Protein AF-A0A133UEW4-F1 (afdb_monomer_lite)

Organism: NCBI:txid1698263

pLDDT: mean 89.42, std 8.76, range [51.78, 98.12]

Structure (mmCIF, N/CA/C/O backbone):
data_AF-A0A133UEW4-F1
#
_entry.id   AF-A0A133UEW4-F1
#
loop_
_atom_site.group_PDB
_atom_site.id
_atom_site.type_symbol
_atom_site.label_atom_id
_atom_site.label_alt_id
_atom_site.label_comp_id
_atom_site.label_asym_id
_atom_site.label_entity_id
_atom_site.label_seq_id
_atom_site.pdbx_PDB_ins_code
_atom_site.Cartn_x
_atom_site.Cartn_y
_atom_site.Cartn_z
_atom_site.occupancy
_atom_site.B_iso_or_equiv
_atom_site.auth_seq_id
_atom_site.auth_comp_id
_atom_site.auth_asym_id
_atom_site.auth_atom_id
_atom_site.pdbx_PDB_model_num
ATOM 1 N N . MET A 1 1 ? 11.027 -14.455 -13.834 1.00 51.78 1 MET A N 1
ATOM 2 C CA . MET A 1 1 ? 12.079 -14.126 -12.847 1.00 51.78 1 MET A CA 1
ATOM 3 C C . MET A 1 1 ? 12.425 -12.672 -13.060 1.00 51.78 1 MET A C 1
ATOM 5 O O . MET A 1 1 ? 12.438 -12.274 -14.217 1.00 51.78 1 MET A O 1
ATOM 9 N N . GLY A 1 2 ? 12.639 -11.913 -11.986 1.00 58.72 2 GLY A N 1
ATOM 10 C CA . GLY A 1 2 ? 12.850 -10.475 -12.097 1.00 58.72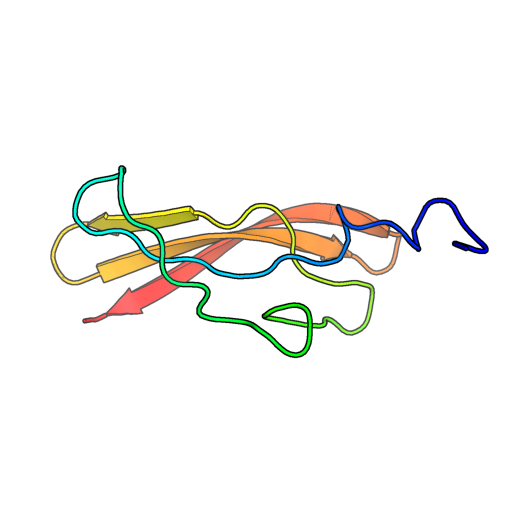 2 GLY A CA 1
ATOM 11 C C . GLY A 1 2 ? 14.138 -10.104 -12.817 1.00 58.72 2 GLY A C 1
ATOM 12 O O . GLY A 1 2 ? 15.187 -10.673 -12.525 1.00 58.72 2 GLY A O 1
ATOM 13 N N . GLU A 1 3 ? 14.045 -9.174 -13.768 1.00 74.00 3 GLU A N 1
ATOM 14 C CA . GLU A 1 3 ? 15.186 -8.692 -14.563 1.00 74.00 3 GLU A CA 1
ATOM 15 C C . GLU A 1 3 ? 16.033 -7.656 -13.808 1.00 74.00 3 GLU A C 1
ATOM 17 O O . GLU A 1 3 ? 17.213 -7.473 -14.102 1.00 74.00 3 GLU A O 1
ATOM 22 N N . THR A 1 4 ? 15.447 -6.992 -12.808 1.00 76.00 4 THR A N 1
ATOM 23 C CA . THR A 1 4 ? 16.119 -5.985 -11.978 1.00 76.00 4 THR A CA 1
ATOM 24 C C . THR A 1 4 ? 15.755 -6.160 -10.508 1.00 76.00 4 THR A C 1
ATOM 26 O O . THR A 1 4 ? 14.795 -6.853 -10.167 1.00 76.00 4 THR A O 1
ATOM 29 N N . PHE A 1 5 ? 16.480 -5.469 -9.625 1.00 69.88 5 PHE A N 1
ATOM 30 C CA . PHE A 1 5 ? 16.145 -5.387 -8.201 1.00 69.88 5 PHE A CA 1
ATOM 31 C C . PHE A 1 5 ? 14.763 -4.776 -7.932 1.00 69.88 5 PHE A C 1
ATOM 33 O O . PHE A 1 5 ? 14.272 -4.946 -6.823 1.00 69.88 5 PHE A O 1
ATOM 40 N N . TYR A 1 6 ? 14.121 -4.137 -8.917 1.00 71.62 6 TYR A N 1
ATOM 41 C CA . TYR A 1 6 ? 12.765 -3.593 -8.806 1.00 71.62 6 TYR A CA 1
ATOM 42 C C . TYR A 1 6 ? 11.662 -4.563 -9.245 1.00 71.62 6 TYR A C 1
ATOM 44 O O . TYR A 1 6 ? 10.502 -4.344 -8.912 1.00 71.62 6 TYR A O 1
ATOM 52 N N . ASP A 1 7 ? 11.979 -5.661 -9.941 1.00 73.25 7 ASP A N 1
ATOM 53 C CA 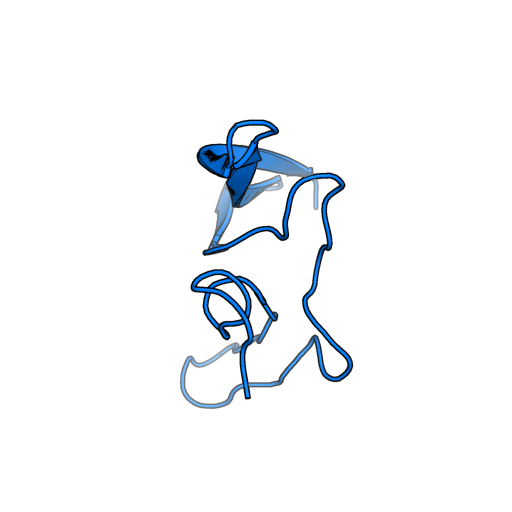. ASP A 1 7 ? 10.971 -6.690 -10.237 1.00 73.25 7 ASP A CA 1
ATOM 54 C C . ASP A 1 7 ? 10.867 -7.679 -9.074 1.00 73.25 7 ASP A C 1
ATOM 56 O O . ASP A 1 7 ? 11.258 -8.849 -9.140 1.00 73.25 7 ASP A O 1
ATOM 60 N N . ASN A 1 8 ? 10.385 -7.150 -7.956 1.00 78.50 8 ASN A N 1
ATOM 61 C CA . ASN A 1 8 ? 10.189 -7.876 -6.718 1.00 78.50 8 ASN A CA 1
ATOM 62 C C . ASN A 1 8 ? 8.764 -7.633 -6.181 1.00 78.50 8 ASN A C 1
ATOM 64 O O . ASN A 1 8 ? 8.028 -6.763 -6.648 1.00 78.50 8 ASN A O 1
ATOM 68 N N . TYR A 1 9 ? 8.357 -8.426 -5.190 1.00 76.75 9 TYR A N 1
ATOM 69 C CA . TYR A 1 9 ? 7.039 -8.284 -4.563 1.00 76.75 9 TYR A CA 1
ATOM 70 C C . TYR A 1 9 ? 6.925 -7.068 -3.632 1.00 76.75 9 TYR A C 1
ATOM 72 O O . TYR A 1 9 ? 5.816 -6.608 -3.378 1.00 76.75 9 TYR A O 1
ATOM 80 N N . VAL A 1 10 ? 8.046 -6.540 -3.134 1.00 76.12 10 VAL A N 1
ATOM 81 C CA . VAL A 1 10 ? 8.085 -5.335 -2.286 1.00 76.12 10 VAL A CA 1
ATOM 82 C C . VAL A 1 10 ? 7.578 -4.118 -3.064 1.00 76.12 10 VAL A C 1
ATOM 84 O O . VAL A 1 10 ? 6.859 -3.295 -2.506 1.00 76.12 10 VAL A O 1
ATOM 87 N N . GLU A 1 11 ? 7.842 -4.065 -4.370 1.00 81.12 11 GLU A N 1
ATOM 88 C CA . GLU A 1 11 ? 7.309 -3.056 -5.289 1.00 81.12 11 GLU A CA 1
ATOM 89 C C . GLU A 1 11 ? 5.851 -3.320 -5.702 1.00 81.12 11 GLU A C 1
ATOM 91 O O . GLU A 1 11 ? 5.346 -2.653 -6.593 1.00 81.12 11 GLU A O 1
ATOM 96 N N . LYS A 1 12 ? 5.135 -4.298 -5.132 1.00 87.06 12 LYS A N 1
ATOM 97 C CA . LYS A 1 12 ? 3.750 -4.623 -5.526 1.00 87.06 12 LYS A CA 1
ATOM 98 C C . LYS A 1 12 ? 2.835 -4.673 -4.304 1.00 87.06 12 LYS A C 1
ATOM 100 O O . LYS A 1 12 ? 2.438 -5.742 -3.846 1.00 87.06 12 LYS A O 1
ATOM 105 N N . CYS A 1 13 ? 2.490 -3.500 -3.773 1.00 90.69 13 CYS A N 1
ATOM 106 C CA . CYS A 1 13 ? 1.630 -3.391 -2.595 1.00 90.69 13 CYS A CA 1
ATOM 107 C C . CYS A 1 13 ? 0.181 -3.780 -2.911 1.00 90.69 13 CYS A C 1
ATOM 109 O O . CYS A 1 13 ? -0.520 -3.061 -3.619 1.00 90.69 13 CYS A O 1
ATOM 111 N N . GLY A 1 14 ? -0.266 -4.912 -2.370 1.00 91.62 14 GLY A N 1
ATOM 112 C CA . GLY A 1 14 ? -1.673 -5.304 -2.338 1.00 91.62 14 GLY A CA 1
ATOM 113 C C . GLY A 1 14 ? -2.351 -4.934 -1.017 1.00 91.62 14 GLY A C 1
ATOM 114 O O . GLY A 1 14 ? -1.683 -4.658 -0.020 1.00 91.62 14 GLY A O 1
ATOM 115 N N . LEU A 1 15 ? -3.682 -4.971 -1.003 1.00 91.56 15 LEU A N 1
ATOM 116 C CA . LEU A 1 15 ? -4.501 -4.770 0.189 1.00 91.56 15 LEU A CA 1
ATOM 117 C C . LEU A 1 15 ? -5.126 -6.078 0.673 1.00 91.56 15 LEU A C 1
ATOM 119 O O . LEU A 1 15 ? -5.615 -6.891 -0.119 1.00 91.56 15 LEU A O 1
ATOM 123 N N . ALA A 1 16 ? -5.184 -6.221 1.992 1.00 92.50 16 ALA A N 1
ATOM 124 C CA . ALA A 1 16 ? -5.990 -7.216 2.676 1.00 92.50 16 ALA A CA 1
ATOM 125 C C . ALA A 1 16 ? -6.687 -6.570 3.878 1.00 92.50 16 ALA A C 1
ATOM 127 O O . ALA A 1 16 ? -6.166 -5.620 4.464 1.00 92.50 16 ALA A O 1
ATOM 128 N N . LEU A 1 17 ? -7.860 -7.083 4.231 1.00 91.69 17 LEU A N 1
ATOM 129 C CA . LEU A 1 17 ? -8.662 -6.610 5.353 1.00 91.69 17 LEU A CA 1
ATOM 130 C C . LEU A 1 17 ? -8.902 -7.747 6.336 1.00 91.69 17 LEU A C 1
ATOM 132 O O . LEU A 1 17 ? -9.122 -8.893 5.946 1.00 91.69 17 LEU A O 1
ATOM 136 N N . SER A 1 18 ? -8.894 -7.400 7.616 1.00 93.00 18 SER A N 1
ATOM 137 C CA . SER A 1 18 ? -9.319 -8.276 8.694 1.00 93.00 18 SER A CA 1
ATOM 138 C C . SER A 1 18 ? -10.043 -7.467 9.761 1.00 93.00 18 SER A C 1
ATOM 140 O O . SER A 1 18 ? -9.653 -6.340 10.067 1.00 93.00 18 SER A O 1
ATOM 142 N N . HIS A 1 19 ? -11.091 -8.055 10.335 1.00 91.94 19 HIS A N 1
ATOM 143 C CA . HIS A 1 19 ? -11.821 -7.487 11.471 1.00 91.94 19 HIS A CA 1
ATOM 144 C C . HIS A 1 19 ? -11.422 -8.113 12.815 1.00 91.94 19 HIS A C 1
ATOM 146 O O . HIS A 1 19 ? -11.776 -7.573 13.860 1.00 91.94 19 HIS A O 1
ATOM 152 N N . ASP A 1 20 ? -10.694 -9.232 12.801 1.00 95.12 20 ASP A N 1
ATOM 153 C CA . ASP A 1 20 ? -10.323 -10.012 13.990 1.00 95.12 20 ASP A CA 1
ATOM 154 C C . ASP A 1 20 ? -8.821 -10.343 14.061 1.00 95.12 20 ASP A C 1
ATOM 156 O O . ASP A 1 20 ? -8.379 -11.027 14.983 1.00 95.12 20 ASP A O 1
ATOM 160 N N . LEU A 1 21 ? -8.038 -9.862 13.090 1.00 92.44 21 LEU A N 1
ATOM 161 C CA . LEU A 1 21 ? -6.611 -10.131 12.884 1.00 92.44 21 LEU A CA 1
ATOM 162 C C . LEU A 1 21 ? -6.253 -11.613 12.650 1.00 92.44 21 LEU A C 1
ATOM 164 O O . LEU A 1 21 ? -5.076 -11.927 12.462 1.00 92.44 21 LEU A O 1
ATOM 168 N N . GLY A 1 22 ? -7.236 -12.515 12.605 1.00 96.75 22 GLY A N 1
ATOM 169 C CA . GLY A 1 22 ? -7.059 -13.952 12.380 1.00 96.75 22 GLY A CA 1
ATOM 170 C C . GLY A 1 22 ? -7.541 -14.408 11.004 1.00 96.75 22 GLY A C 1
ATOM 171 O O . GLY A 1 22 ? -6.908 -15.256 10.379 1.00 96.75 22 GLY A O 1
ATOM 172 N N . ASN A 1 23 ? -8.621 -13.809 10.504 1.00 96.50 23 ASN A N 1
ATOM 173 C CA . ASN A 1 23 ? -9.202 -14.069 9.195 1.00 96.50 23 ASN A CA 1
ATOM 174 C C . ASN A 1 23 ? -8.946 -12.881 8.272 1.00 96.50 23 ASN A C 1
ATOM 176 O O . ASN A 1 23 ? -9.297 -11.747 8.597 1.00 96.50 23 ASN A O 1
ATOM 180 N N . TRP A 1 24 ? -8.344 -13.146 7.115 1.00 96.31 24 TRP A N 1
ATOM 181 C CA . TRP A 1 24 ? -7.925 -12.115 6.171 1.00 96.31 24 TRP A CA 1
ATOM 182 C C . TRP A 1 24 ? -8.578 -12.325 4.812 1.00 96.31 24 TRP A C 1
ATOM 184 O O . TRP A 1 24 ? -8.479 -13.402 4.223 1.00 96.31 24 TRP A O 1
ATOM 194 N N . GLU A 1 25 ? -9.193 -11.270 4.293 1.00 96.06 25 GLU A N 1
ATOM 195 C CA . GLU A 1 25 ? -9.695 -11.205 2.927 1.00 96.06 25 GLU A CA 1
ATOM 196 C C . GLU A 1 25 ? -8.730 -10.384 2.073 1.00 96.06 25 GLU A C 1
ATOM 198 O O . GLU A 1 25 ? -8.362 -9.261 2.423 1.00 96.06 25 GLU A O 1
ATOM 203 N N . ARG A 1 26 ? -8.314 -10.936 0.931 1.00 94.44 26 ARG A N 1
ATOM 204 C CA . ARG A 1 26 ? -7.544 -10.181 -0.059 1.00 94.44 26 ARG A CA 1
ATOM 205 C C . ARG A 1 26 ? -8.486 -9.252 -0.815 1.00 94.44 26 ARG A C 1
ATOM 207 O O . ARG A 1 26 ? -9.373 -9.730 -1.510 1.00 94.44 26 ARG A O 1
ATOM 214 N N . ILE A 1 27 ? -8.235 -7.948 -0.744 1.00 93.62 27 ILE A N 1
ATOM 215 C CA . ILE A 1 27 ? -8.988 -6.943 -1.507 1.00 93.62 27 ILE A CA 1
ATOM 216 C C . ILE A 1 27 ? -8.446 -6.844 -2.935 1.00 93.62 27 ILE A C 1
ATOM 218 O O . ILE A 1 27 ? -9.210 -6.717 -3.886 1.00 93.62 27 ILE A O 1
ATOM 222 N N . THR A 1 28 ? -7.125 -6.914 -3.109 1.00 92.44 28 THR A N 1
ATOM 223 C CA . THR A 1 28 ? -6.495 -6.864 -4.437 1.00 92.44 28 THR A CA 1
ATOM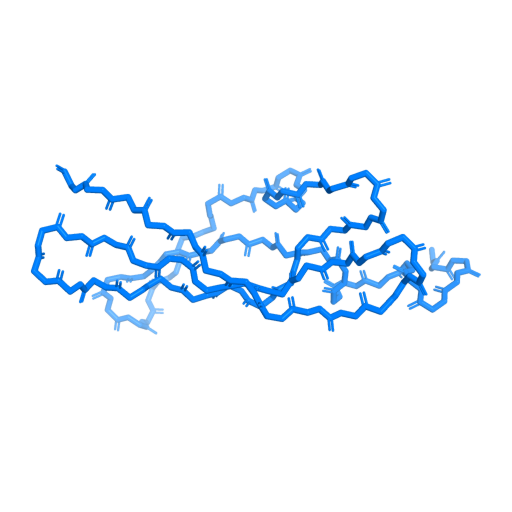 224 C C . THR A 1 28 ? -6.019 -8.252 -4.863 1.00 92.44 28 THR A C 1
ATOM 226 O O . THR A 1 28 ? -5.124 -8.844 -4.239 1.00 92.44 28 THR A O 1
ATOM 229 N N . THR A 1 29 ? -6.600 -8.782 -5.940 1.00 91.56 29 THR A N 1
ATOM 230 C CA . THR A 1 29 ? -6.261 -10.108 -6.487 1.00 91.56 29 THR A CA 1
ATOM 231 C C . THR A 1 29 ? -5.445 -10.056 -7.769 1.00 91.56 29 THR A C 1
ATOM 233 O O . THR A 1 29 ? -4.607 -10.934 -7.968 1.00 91.56 29 THR A O 1
ATOM 236 N N . ASP A 1 30 ? -5.637 -9.011 -8.573 1.00 90.44 30 ASP A N 1
ATOM 237 C CA . ASP A 1 30 ? -5.179 -8.976 -9.968 1.00 90.44 30 ASP A CA 1
ATOM 238 C C . ASP A 1 30 ? -3.884 -8.175 -10.166 1.00 90.44 30 ASP A C 1
ATOM 240 O O . ASP A 1 30 ? -3.368 -8.075 -11.275 1.00 90.44 30 ASP A O 1
ATOM 244 N N . GLY A 1 31 ? -3.339 -7.606 -9.089 1.00 86.75 31 GLY A N 1
ATOM 245 C CA . GLY A 1 31 ? -2.157 -6.756 -9.136 1.00 86.75 31 GLY A CA 1
ATOM 246 C C . GLY A 1 31 ? -1.986 -5.915 -7.870 1.00 86.75 31 GLY A C 1
ATOM 247 O O . GLY A 1 31 ? -2.722 -6.109 -6.893 1.00 86.75 31 GLY A O 1
ATOM 248 N N . PRO A 1 32 ? -1.002 -5.000 -7.861 1.00 89.81 32 PRO A N 1
ATOM 249 C CA . PRO A 1 32 ? -0.868 -4.000 -6.809 1.00 89.81 32 PRO A CA 1
ATOM 250 C C . PRO A 1 32 ? -2.074 -3.051 -6.787 1.00 89.81 32 PRO A C 1
ATOM 252 O O . PRO A 1 32 ? -2.767 -2.860 -7.782 1.00 89.81 32 PRO A O 1
ATOM 255 N N . TRP A 1 33 ? -2.326 -2.436 -5.634 1.00 89.06 33 TRP A N 1
ATOM 256 C CA . TRP A 1 33 ? -3.468 -1.549 -5.440 1.00 89.06 33 TRP A CA 1
ATOM 257 C C . TRP A 1 33 ? -3.352 -0.246 -6.231 1.00 89.06 33 TRP A C 1
ATOM 259 O O . TRP A 1 33 ? -4.324 0.202 -6.837 1.00 89.06 33 TRP A O 1
ATOM 269 N N . ILE A 1 34 ? -2.172 0.376 -6.206 1.00 87.69 34 ILE A N 1
ATOM 270 C CA . ILE A 1 34 ? -1.898 1.621 -6.923 1.00 87.69 34 ILE A CA 1
ATOM 271 C C . ILE A 1 34 ? -0.555 1.495 -7.629 1.00 87.69 34 ILE A C 1
ATOM 273 O O . ILE A 1 34 ? 0.485 1.326 -6.986 1.00 87.69 34 ILE A O 1
ATOM 277 N N . GLU A 1 35 ? -0.603 1.662 -8.947 1.00 85.81 35 GLU A N 1
ATOM 278 C CA . GLU A 1 35 ? 0.575 1.818 -9.790 1.00 85.81 35 GLU A CA 1
ATOM 279 C C . GLU A 1 35 ? 0.813 3.301 -10.067 1.00 85.81 35 GLU A C 1
ATOM 281 O O . GLU A 1 35 ? -0.069 4.024 -10.539 1.00 85.81 35 GLU A O 1
ATOM 286 N N . GLY A 1 36 ? 1.996 3.784 -9.701 1.00 80.12 36 GLY A N 1
ATOM 287 C CA . GLY A 1 36 ? 2.404 5.163 -9.926 1.00 80.12 36 GLY A CA 1
ATOM 288 C C . GLY A 1 36 ? 3.250 5.294 -11.188 1.00 80.12 36 GLY A C 1
ATOM 289 O O . GLY A 1 36 ? 3.843 4.341 -11.682 1.00 80.12 36 GLY A O 1
ATOM 290 N N . LYS A 1 37 ? 3.366 6.526 -11.690 1.00 86.44 37 LYS A N 1
ATOM 291 C CA . LYS A 1 37 ? 4.142 6.842 -12.902 1.00 86.44 37 LYS A CA 1
ATOM 292 C C . LYS A 1 37 ? 5.619 6.428 -12.813 1.00 86.44 37 LYS A C 1
ATOM 294 O O . LYS A 1 37 ? 6.232 6.149 -13.837 1.00 86.44 37 LYS A O 1
ATOM 299 N N . HIS A 1 38 ? 6.189 6.449 -11.611 1.00 87.38 38 HIS A N 1
ATOM 300 C CA . HIS A 1 38 ? 7.617 6.219 -11.370 1.00 87.38 38 HIS A CA 1
ATOM 301 C C . HIS A 1 38 ? 7.894 4.941 -10.565 1.00 87.38 38 HIS A C 1
ATOM 303 O O . HIS A 1 38 ? 9.037 4.703 -10.194 1.00 87.38 38 HIS A O 1
ATOM 309 N N . GLY A 1 39 ? 6.859 4.148 -10.287 1.00 86.31 39 GLY A N 1
ATOM 310 C CA . GLY A 1 39 ? 6.886 3.005 -9.380 1.00 86.31 39 GLY A CA 1
ATOM 311 C C . GLY A 1 39 ? 5.585 2.917 -8.584 1.00 86.31 39 GLY A C 1
ATOM 312 O O . GLY A 1 39 ? 4.780 3.852 -8.575 1.00 86.31 39 GLY A O 1
ATOM 313 N N . ASN A 1 40 ? 5.362 1.785 -7.927 1.00 87.19 40 ASN A N 1
ATOM 314 C CA . ASN A 1 40 ? 4.145 1.546 -7.155 1.00 87.19 40 ASN A CA 1
ATOM 315 C C . ASN A 1 40 ? 4.269 2.123 -5.744 1.00 87.19 40 ASN A C 1
ATOM 317 O O . ASN A 1 40 ? 5.360 2.436 -5.272 1.00 87.19 40 ASN A O 1
ATOM 321 N N . ILE A 1 41 ? 3.142 2.251 -5.047 1.00 90.19 41 ILE A N 1
ATOM 322 C CA . ILE A 1 41 ? 3.189 2.549 -3.611 1.00 90.19 41 ILE A CA 1
ATOM 323 C C . ILE A 1 41 ? 3.629 1.317 -2.818 1.00 90.19 41 ILE A C 1
ATOM 325 O O . ILE A 1 41 ? 3.409 0.182 -3.249 1.00 90.19 41 ILE A O 1
ATOM 329 N N . ARG A 1 42 ? 4.197 1.542 -1.631 1.00 90.81 42 ARG A N 1
ATOM 330 C CA . ARG A 1 42 ? 4.591 0.491 -0.680 1.00 90.81 42 ARG A CA 1
ATOM 331 C C . ARG A 1 42 ? 4.068 0.797 0.720 1.00 90.81 42 ARG A C 1
ATOM 333 O O . ARG A 1 42 ? 3.726 1.939 1.012 1.00 90.81 42 ARG A O 1
ATOM 340 N N . TYR A 1 43 ? 4.016 -0.235 1.565 1.00 90.25 43 TYR A N 1
ATOM 341 C CA . TYR A 1 43 ? 3.738 -0.149 3.007 1.00 90.25 43 TYR A CA 1
ATOM 342 C C . TYR A 1 43 ? 2.603 0.812 3.375 1.00 90.25 43 TYR A C 1
ATOM 344 O O . TYR A 1 43 ? 2.839 1.908 3.880 1.00 90.25 43 TYR A O 1
ATOM 352 N N . ILE A 1 44 ? 1.365 0.403 3.108 1.00 91.44 44 ILE A N 1
ATOM 353 C CA . ILE A 1 44 ? 0.203 1.192 3.499 1.00 91.44 44 ILE A CA 1
ATOM 354 C C . ILE A 1 44 ? -0.274 0.863 4.911 1.00 91.44 44 ILE A C 1
ATOM 356 O O . ILE A 1 44 ? -0.402 -0.304 5.274 1.00 91.44 44 ILE A O 1
ATOM 360 N N . ASP A 1 45 ? -0.613 1.912 5.652 1.00 92.00 45 ASP A N 1
ATOM 361 C CA . ASP A 1 45 ? -1.386 1.846 6.884 1.00 92.00 45 ASP A CA 1
ATOM 362 C C . ASP A 1 45 ? -2.553 2.845 6.837 1.00 92.00 45 ASP A C 1
ATOM 364 O O . ASP A 1 45 ? -2.431 3.950 6.297 1.00 92.00 45 ASP A O 1
ATOM 368 N N . ALA A 1 46 ? -3.701 2.450 7.385 1.00 92.31 46 ALA A N 1
ATOM 369 C CA . ALA A 1 46 ? -4.913 3.258 7.420 1.00 92.31 46 ALA A CA 1
ATOM 370 C C . ALA A 1 46 ? -5.331 3.506 8.872 1.00 92.31 46 ALA A C 1
ATOM 372 O O . ALA A 1 46 ? -5.876 2.628 9.540 1.00 92.31 46 ALA A O 1
ATOM 373 N N . LEU A 1 47 ? -5.129 4.736 9.341 1.00 93.94 47 LEU A N 1
ATOM 374 C CA . LEU A 1 47 ? -5.448 5.147 10.703 1.00 93.94 47 LEU A CA 1
ATOM 375 C C . LEU A 1 47 ? -6.734 5.974 10.730 1.00 93.94 47 LEU A C 1
ATOM 377 O O . LEU A 1 47 ? -6.799 7.062 10.156 1.00 93.94 47 LEU A O 1
ATOM 381 N N . ARG A 1 48 ? -7.753 5.492 11.445 1.00 94.88 48 ARG A N 1
ATOM 382 C CA . ARG A 1 48 ? -8.960 6.279 11.723 1.00 94.88 48 ARG A CA 1
ATOM 383 C C . ARG A 1 48 ? -8.728 7.221 12.906 1.00 94.88 48 ARG A C 1
ATOM 385 O O . ARG A 1 48 ? -8.351 6.774 13.986 1.00 94.88 48 ARG A O 1
ATOM 392 N N . VAL A 1 49 ? -9.037 8.504 12.725 1.00 96.69 49 VAL A N 1
ATOM 393 C CA . VAL A 1 49 ? -9.023 9.536 13.774 1.00 96.69 49 VAL A CA 1
ATOM 394 C C . VAL A 1 49 ? -10.332 10.324 13.699 1.00 96.69 49 VAL A C 1
ATOM 396 O O . VAL A 1 49 ? -10.516 11.164 12.822 1.00 96.69 49 VAL A O 1
ATOM 399 N N . GLY A 1 50 ? -11.268 10.033 14.607 1.00 96.75 50 GLY A N 1
ATOM 400 C CA . GLY A 1 50 ? -12.624 10.590 14.548 1.00 96.75 50 GLY A CA 1
ATOM 401 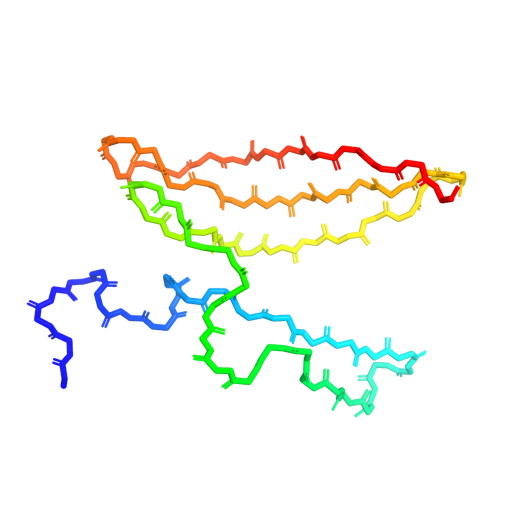C C . GLY A 1 50 ? -13.367 10.154 13.278 1.00 96.75 50 GLY A C 1
ATOM 402 O O . GLY A 1 50 ? -13.485 8.953 13.009 1.00 96.75 50 GLY A O 1
ATOM 403 N N . ASP A 1 51 ? -13.829 11.137 12.502 1.00 97.62 51 ASP A N 1
ATOM 404 C CA . ASP A 1 51 ? -14.546 10.950 11.229 1.00 97.62 51 ASP A CA 1
ATOM 405 C C . ASP A 1 51 ? -13.625 11.021 9.999 1.00 97.62 51 ASP A C 1
ATOM 407 O O . ASP A 1 51 ? -14.066 11.230 8.870 1.00 97.62 51 ASP A O 1
ATOM 411 N N . GLU A 1 52 ? -12.322 10.854 10.209 1.00 98.12 52 GLU A N 1
ATOM 412 C CA . GLU A 1 52 ? -11.304 10.910 9.166 1.00 98.12 52 GLU A CA 1
ATOM 413 C C . GLU A 1 52 ? -10.489 9.617 9.138 1.00 98.12 52 GLU A C 1
ATOM 415 O O . GLU A 1 52 ? -10.166 9.039 10.179 1.00 98.12 52 GLU A O 1
ATOM 420 N N . ILE A 1 53 ? -10.102 9.192 7.938 1.00 97.50 53 ILE A N 1
ATOM 421 C CA . ILE A 1 53 ? -9.091 8.162 7.710 1.00 97.50 53 ILE A CA 1
ATOM 422 C C . ILE A 1 53 ? -7.840 8.822 7.133 1.00 97.50 53 ILE A C 1
ATOM 424 O O . ILE A 1 53 ? -7.903 9.560 6.145 1.00 97.50 53 ILE A O 1
ATOM 428 N N . PHE A 1 54 ? -6.696 8.519 7.735 1.00 97.69 54 PHE A N 1
ATOM 429 C CA . PHE A 1 54 ? -5.369 8.888 7.266 1.00 97.69 54 PHE A CA 1
ATOM 430 C C . PHE A 1 54 ? -4.697 7.657 6.667 1.00 97.69 54 PHE A C 1
ATOM 432 O O . PHE A 1 54 ? -4.407 6.696 7.373 1.00 97.69 54 PHE A O 1
ATOM 439 N N . TYR A 1 55 ? -4.445 7.697 5.363 1.00 94.94 55 TYR A N 1
ATOM 440 C CA . TYR A 1 55 ? -3.689 6.675 4.651 1.00 94.94 55 TYR A CA 1
ATOM 441 C C . TYR A 1 55 ? -2.232 7.102 4.582 1.00 94.94 55 TYR A C 1
ATOM 443 O O . TYR A 1 55 ? -1.899 8.026 3.831 1.00 94.94 55 TYR A O 1
ATOM 451 N N . TYR A 1 56 ? -1.385 6.443 5.360 1.00 96.31 56 TYR A N 1
ATOM 452 C CA . TYR A 1 56 ? 0.063 6.568 5.275 1.00 96.31 56 TYR A CA 1
ATOM 453 C C . TYR A 1 56 ? 0.586 5.534 4.293 1.00 96.31 56 TYR A C 1
ATOM 455 O O . TYR A 1 56 ? 0.175 4.380 4.340 1.00 96.31 56 TYR A O 1
ATOM 463 N N . TYR A 1 57 ? 1.452 5.947 3.379 1.00 94.38 57 TYR A N 1
ATOM 464 C CA . TYR A 1 57 ? 2.039 5.050 2.391 1.00 94.38 57 TYR A CA 1
ATOM 465 C C . TYR A 1 57 ? 3.376 5.595 1.918 1.00 94.38 57 TYR A C 1
ATOM 467 O O . TYR A 1 57 ? 3.638 6.800 1.956 1.00 94.38 57 TYR A O 1
ATOM 475 N N . GLU A 1 58 ? 4.212 4.697 1.433 1.00 94.50 58 GLU A N 1
ATOM 476 C CA . GLU A 1 58 ? 5.473 5.040 0.814 1.00 94.50 58 GLU A CA 1
ATOM 477 C C . GLU A 1 58 ? 5.291 5.204 -0.698 1.00 94.50 58 GLU A C 1
ATOM 479 O O . GLU A 1 58 ? 4.642 4.385 -1.352 1.00 94.50 58 GLU A O 1
ATOM 484 N N . TYR A 1 59 ? 5.834 6.282 -1.255 1.00 92.56 59 TYR A N 1
ATOM 485 C CA . TYR A 1 59 ? 5.696 6.645 -2.662 1.00 92.56 59 TYR A CA 1
ATOM 486 C C . TYR A 1 59 ? 7.056 6.671 -3.359 1.00 92.56 59 TYR A C 1
ATOM 488 O O . TYR A 1 59 ? 7.977 7.343 -2.887 1.00 92.56 59 TYR A O 1
ATOM 496 N N . THR A 1 60 ? 7.155 6.000 -4.508 1.00 91.19 60 THR A N 1
ATOM 497 C CA . THR A 1 60 ? 8.358 6.005 -5.350 1.00 91.19 60 THR A CA 1
ATOM 498 C C . THR A 1 60 ? 8.42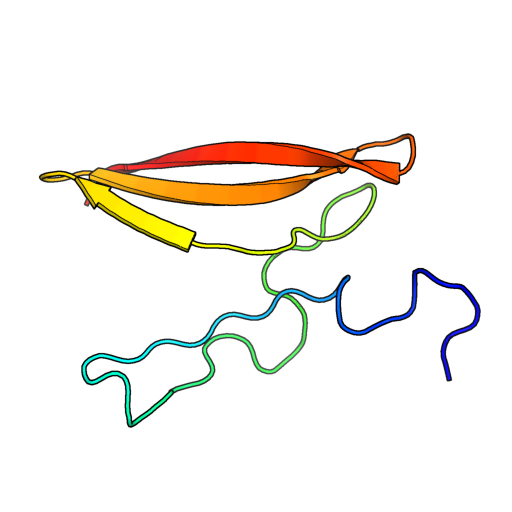5 7.278 -6.193 1.00 91.19 60 THR A C 1
ATOM 500 O O . THR A 1 60 ? 7.546 7.573 -7.011 1.00 91.19 60 THR A O 1
ATOM 503 N N . ARG A 1 61 ? 9.478 8.066 -5.975 1.00 91.50 61 ARG A N 1
ATOM 504 C CA . ARG A 1 61 ? 9.775 9.312 -6.689 1.00 91.50 61 ARG A CA 1
ATOM 505 C C . ARG A 1 61 ? 10.441 9.027 -8.037 1.00 91.50 61 ARG A C 1
ATOM 507 O O . ARG A 1 61 ? 10.824 7.906 -8.348 1.00 91.50 61 ARG A O 1
ATOM 514 N N . GLU A 1 62 ? 10.585 10.067 -8.853 1.00 92.69 62 GLU A N 1
ATOM 515 C CA . GLU A 1 62 ? 11.217 9.967 -10.175 1.00 92.69 62 GLU A CA 1
ATOM 516 C C . GLU A 1 62 ? 12.659 9.441 -10.114 1.00 92.69 62 GLU A C 1
ATOM 518 O O . GLU A 1 62 ? 13.043 8.614 -10.936 1.00 92.69 62 GLU A O 1
ATOM 523 N N . ASP A 1 63 ? 13.418 9.843 -9.095 1.00 92.38 63 ASP A N 1
ATOM 524 C CA . ASP A 1 63 ? 14.782 9.377 -8.817 1.00 92.38 63 ASP A CA 1
ATOM 525 C C . ASP A 1 63 ? 14.838 7.975 -8.183 1.00 92.38 63 ASP A C 1
ATOM 527 O O . ASP A 1 63 ? 15.905 7.545 -7.754 1.00 92.38 63 ASP A O 1
ATOM 531 N N . GLN A 1 64 ? 13.702 7.272 -8.113 1.00 86.62 64 GLN A N 1
ATOM 532 C CA . GLN A 1 64 ? 13.529 5.971 -7.459 1.00 86.62 64 GLN A CA 1
ATOM 533 C C . GLN A 1 64 ? 13.754 5.995 -5.940 1.00 86.62 64 GLN A C 1
ATOM 535 O O . GLN A 1 64 ? 13.795 4.944 -5.301 1.00 86.62 64 GLN A O 1
ATOM 540 N N . SER A 1 65 ? 13.871 7.181 -5.335 1.00 90.75 65 SER A N 1
ATOM 541 C CA . SER A 1 65 ? 13.850 7.327 -3.884 1.00 90.75 65 SER A CA 1
ATOM 542 C C . SER A 1 65 ? 12.428 7.161 -3.355 1.00 90.75 65 SER A C 1
ATOM 544 O O . SER A 1 65 ? 11.441 7.390 -4.055 1.00 90.75 65 SER A O 1
ATOM 546 N N . HIS A 1 66 ? 12.324 6.822 -2.077 1.00 91.75 66 HIS A N 1
ATOM 547 C CA . HIS A 1 66 ? 11.055 6.545 -1.424 1.00 91.75 66 HIS A CA 1
ATOM 548 C C . HIS A 1 66 ? 10.757 7.606 -0.369 1.00 91.75 66 HIS A C 1
ATOM 550 O O . HIS A 1 66 ? 11.635 7.977 0.411 1.00 91.75 66 HIS A O 1
ATOM 556 N N . GLU A 1 67 ? 9.523 8.106 -0.347 1.00 94.62 67 GLU A N 1
ATOM 557 C CA . GLU A 1 67 ? 9.075 9.082 0.648 1.00 94.62 67 GLU A CA 1
ATOM 558 C C . GLU A 1 67 ? 7.758 8.670 1.305 1.00 94.62 67 GLU A C 1
ATOM 560 O O . GLU A 1 67 ? 6.845 8.170 0.646 1.00 94.62 67 GLU A O 1
ATOM 565 N N . LEU A 1 68 ? 7.648 8.917 2.611 1.00 96.12 68 LEU A N 1
ATOM 566 C CA . LEU A 1 68 ? 6.399 8.745 3.341 1.00 96.12 68 LEU A CA 1
ATOM 567 C C . LEU A 1 68 ? 5.439 9.883 2.984 1.00 96.12 68 LEU A C 1
ATOM 569 O O . LEU A 1 68 ? 5.764 11.062 3.142 1.00 96.12 68 LEU A O 1
ATOM 573 N N . ARG A 1 69 ? 4.231 9.530 2.550 1.00 95.62 69 ARG A N 1
ATOM 574 C CA . ARG A 1 69 ? 3.133 10.464 2.291 1.00 95.62 69 ARG A CA 1
ATOM 575 C C . ARG A 1 69 ? 1.917 10.113 3.133 1.00 95.62 69 ARG A C 1
ATOM 577 O O . ARG A 1 69 ? 1.766 8.991 3.608 1.00 95.62 69 ARG A O 1
ATOM 584 N N . VAL A 1 70 ? 1.026 11.091 3.277 1.00 97.00 70 VAL A N 1
ATOM 585 C CA . VAL A 1 70 ? -0.277 10.918 3.918 1.00 97.00 70 VAL A CA 1
ATOM 586 C C . VAL A 1 70 ? -1.386 11.473 3.031 1.00 97.00 70 VAL A C 1
ATOM 588 O O . VAL A 1 70 ? -1.251 12.549 2.443 1.00 97.00 70 VAL A O 1
ATOM 591 N N . LYS A 1 71 ? -2.500 10.743 2.934 1.00 95.44 71 LYS A N 1
ATOM 592 C CA . LYS A 1 71 ? -3.742 11.221 2.316 1.00 95.44 71 LYS A CA 1
ATOM 593 C C . LYS A 1 71 ? -4.894 11.091 3.302 1.00 95.44 71 LYS A C 1
ATOM 595 O O . LYS A 1 71 ? -5.054 10.049 3.926 1.00 95.44 71 LYS A O 1
ATOM 600 N N . LYS A 1 72 ? -5.704 12.142 3.415 1.00 97.12 72 LYS A N 1
ATOM 601 C CA . LYS A 1 72 ? -6.877 12.177 4.295 1.00 97.12 72 LYS A CA 1
ATOM 602 C C . LYS A 1 72 ? -8.161 11.899 3.510 1.00 97.12 72 LYS A C 1
ATOM 604 O O . LYS A 1 72 ? -8.299 12.379 2.380 1.00 97.12 72 LYS A O 1
ATOM 609 N N . LYS A 1 73 ? -9.106 11.179 4.113 1.00 96.94 73 LYS A N 1
ATOM 610 C CA . LYS A 1 73 ? -10.462 10.971 3.597 1.00 96.94 73 LYS A CA 1
ATOM 611 C C . LYS A 1 73 ? -11.475 10.999 4.744 1.00 96.94 73 LYS A C 1
ATOM 613 O O . LYS A 1 73 ? -11.383 10.173 5.644 1.00 96.94 73 LYS A O 1
ATOM 618 N N .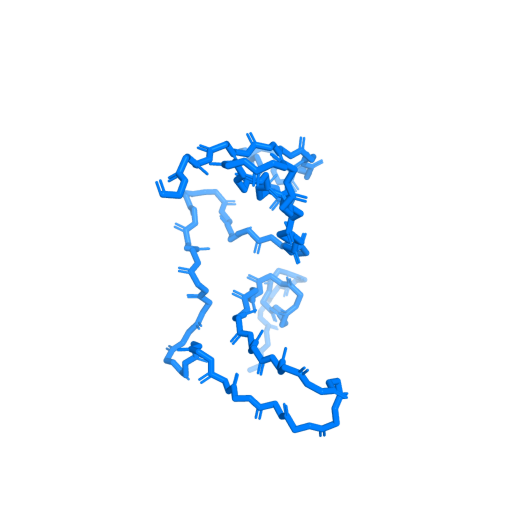 SER A 1 74 ? -12.458 11.893 4.658 1.00 96.25 74 SER A N 1
ATOM 619 C CA . SER A 1 74 ? -13.610 11.888 5.565 1.00 96.25 74 SER A CA 1
ATOM 620 C C . SER A 1 74 ? -14.501 10.672 5.285 1.00 96.25 74 SER A C 1
ATOM 622 O O . SER A 1 74 ? -14.643 10.286 4.112 1.00 96.25 74 SER A O 1
ATOM 624 N N . LEU A 1 75 ? -15.037 10.080 6.356 1.00 87.94 75 LEU A N 1
ATOM 625 C CA . LEU A 1 75 ? -15.977 8.954 6.331 1.00 87.94 75 LEU A CA 1
ATOM 626 C C . LEU A 1 75 ? -17.342 9.333 5.742 1.00 87.94 75 LEU A C 1
ATOM 628 O O . LEU A 1 75 ? -17.758 10.503 5.893 1.00 87.94 75 LEU A O 1
#

Foldseek 3Di:
DDPDPCPDCQLWAFDWDDPPVPDIDTPDDPTHPAADPQTGKGDWDWDDDPQKIKIWIWDQDNVRDIDIDIDMDGD

Sequence (75 aa):
MGETFYDNYVEKCGLALSHDLGNWERITTDGPWIEGKHGNIRYIDALRVGDEIFYYYEYTREDQSHELRVKKKSL

Secondary structure (DSSP, 8-state):
--SSTTSSSTT----EE-SSSSS-EES--SS-S-EEBTEEEEEEEEEEETTEEEEEEEEE-TTS-EEEEEEEEE-

Radius of gyration: 14.07 Å; chains: 1; bounding box: 32×26×29 Å